Protein AF-A0A7X7FMY3-F1 (afdb_monomer_lite)

pLDDT: mean 81.5, std 19.25, range [35.78, 96.44]

Secondary structure (DSSP, 8-state):
------------------HHHHHHHHHHHHHHHHHHHHHHHHHHTT---EEEEE--SGGGEEEETTTTEEEE-S-EEEEE-

Radius of gyration: 22.7 Å; chains: 1; bounding box: 58×63×40 Å

Foldseek 3Di:
DDDDDPPPDPPCPCPPDDPVRVVVVVVVVVVVVVLVVQCVVCVVVVHFRKDWAFDPDPVQWDQDPVVRDIDGHDDTDIDTD

Structure (mmCIF, N/CA/C/O backbone):
data_AF-A0A7X7FMY3-F1
#
_entry.id   AF-A0A7X7FMY3-F1
#
loop_
_atom_site.group_PDB
_atom_site.id
_atom_site.type_symbol
_atom_site.label_atom_id
_atom_site.label_alt_id
_atom_site.label_comp_id
_atom_site.label_asym_id
_atom_site.label_entity_id
_atom_site.label_seq_id
_atom_site.pdbx_PDB_ins_code
_atom_site.Cartn_x
_atom_site.Cartn_y
_atom_site.Cartn_z
_atom_site.occupancy
_atom_site.B_iso_or_equiv
_atom_site.auth_seq_id
_atom_site.auth_comp_id
_atom_site.auth_asym_id
_atom_site.auth_atom_id
_atom_site.pdbx_PDB_model_num
ATOM 1 N N . MET A 1 1 ? -43.120 -44.576 -11.028 1.00 41.25 1 MET A N 1
ATOM 2 C CA . MET A 1 1 ? -41.845 -44.361 -10.306 1.00 41.25 1 MET A CA 1
ATOM 3 C C . MET A 1 1 ? -40.824 -43.801 -11.293 1.00 41.25 1 MET A C 1
ATOM 5 O O . MET A 1 1 ? -40.244 -44.567 -12.045 1.00 41.25 1 MET A O 1
ATOM 9 N N . ALA A 1 2 ? -40.654 -42.480 -11.364 1.00 43.41 2 ALA A N 1
ATOM 10 C CA . ALA A 1 2 ? -39.659 -41.836 -12.226 1.00 43.41 2 ALA A CA 1
ATOM 11 C C . ALA A 1 2 ? -38.884 -40.813 -11.387 1.00 43.41 2 ALA A C 1
ATOM 13 O O . ALA A 1 2 ? -39.403 -39.751 -11.055 1.00 43.41 2 ALA A O 1
ATOM 14 N N . LYS A 1 3 ? -37.656 -41.156 -10.985 1.00 48.53 3 LYS A N 1
ATOM 15 C CA . LYS A 1 3 ? -36.769 -40.269 -10.226 1.00 48.53 3 LYS A CA 1
ATOM 16 C C . LYS A 1 3 ? -35.853 -39.542 -11.212 1.00 48.53 3 LYS A C 1
ATOM 18 O O . LYS A 1 3 ? -34.787 -40.046 -11.546 1.00 48.53 3 LYS A O 1
ATOM 23 N N . LYS A 1 4 ? -36.254 -38.356 -11.678 1.00 41.34 4 LYS A N 1
ATOM 24 C CA . LYS A 1 4 ? -35.341 -37.412 -12.343 1.00 41.34 4 LYS A CA 1
ATOM 25 C C . LYS A 1 4 ? -34.881 -36.393 -11.305 1.00 41.34 4 LYS A C 1
ATOM 27 O O . LYS A 1 4 ? -35.552 -35.399 -11.059 1.00 41.34 4 LYS A O 1
ATOM 32 N N . ALA A 1 5 ? -33.750 -36.674 -10.662 1.00 46.94 5 ALA A N 1
ATOM 33 C CA . ALA A 1 5 ? -33.058 -35.694 -9.837 1.00 46.94 5 ALA A CA 1
ATOM 34 C C . ALA A 1 5 ? -32.442 -34.637 -10.766 1.00 46.94 5 ALA A C 1
ATOM 36 O O . ALA A 1 5 ? -31.427 -34.878 -11.419 1.00 46.94 5 ALA A O 1
ATOM 37 N N . GLY A 1 6 ? -33.101 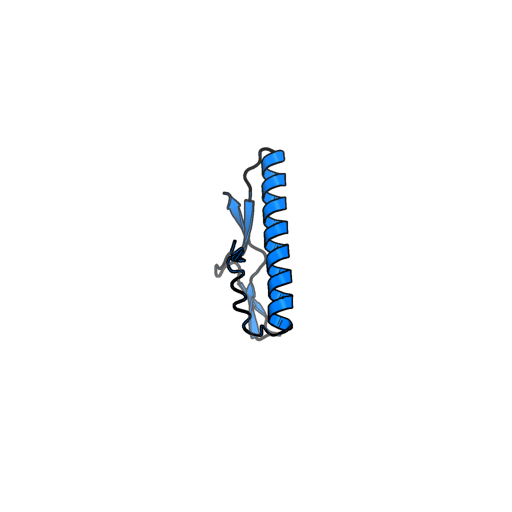-33.484 -10.875 1.00 39.72 6 GLY A N 1
ATOM 38 C CA . GLY A 1 6 ? -32.545 -32.304 -11.523 1.00 39.72 6 GLY A CA 1
ATOM 39 C C . GLY A 1 6 ? -31.393 -31.764 -10.684 1.00 39.72 6 GLY A C 1
ATOM 40 O O . GLY A 1 6 ? -31.615 -31.148 -9.647 1.00 39.72 6 GLY A O 1
ATOM 41 N N . LYS A 1 7 ? -30.158 -32.006 -11.126 1.00 43.06 7 LYS A N 1
ATOM 42 C CA . LYS A 1 7 ? -28.972 -31.306 -10.630 1.00 43.06 7 LYS A CA 1
ATOM 43 C C . LYS A 1 7 ? -29.045 -29.878 -11.174 1.00 43.06 7 LYS A C 1
ATOM 45 O O . LYS A 1 7 ? -28.757 -29.644 -12.346 1.00 43.06 7 LYS A O 1
ATOM 50 N N . SER A 1 8 ? -29.527 -28.948 -10.358 1.00 37.16 8 SER A N 1
ATOM 51 C CA . SER A 1 8 ? -29.649 -27.537 -10.715 1.00 37.16 8 SER A CA 1
ATOM 52 C C . SER A 1 8 ? -28.262 -26.898 -10.819 1.00 37.16 8 SER A C 1
ATOM 54 O O . SER A 1 8 ? -27.663 -26.525 -9.816 1.00 37.16 8 SER A O 1
ATOM 56 N N . GLY A 1 9 ? -27.765 -26.847 -12.056 1.00 36.12 9 GLY A N 1
ATOM 57 C CA . GLY A 1 9 ? -27.084 -25.700 -12.658 1.00 36.12 9 GLY A CA 1
ATOM 58 C C . GLY A 1 9 ? -25.936 -25.062 -11.887 1.00 36.12 9 GLY A C 1
ATOM 59 O O . GLY A 1 9 ? -26.076 -23.934 -11.431 1.00 36.12 9 GLY A O 1
ATOM 60 N N . ASP A 1 10 ? -24.772 -25.713 -11.869 1.00 35.78 10 ASP A N 1
ATOM 61 C CA . ASP A 1 10 ? -23.521 -24.953 -11.862 1.0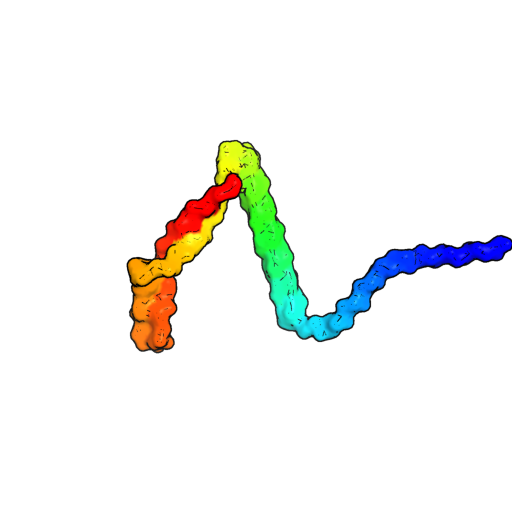0 35.78 10 ASP A CA 1
ATOM 62 C C . ASP A 1 10 ? -23.294 -24.470 -13.298 1.00 35.78 10 ASP A C 1
ATOM 64 O O . ASP A 1 10 ? -22.922 -25.243 -14.187 1.00 35.78 10 ASP A O 1
ATOM 68 N N . SER A 1 11 ? -23.647 -23.214 -13.570 1.00 36.75 11 SER A N 1
ATOM 69 C CA . SER A 1 11 ? -23.382 -22.573 -14.852 1.00 36.75 11 SER A CA 1
ATOM 70 C C . SER A 1 11 ? -21.881 -22.327 -14.970 1.00 36.75 11 SER A C 1
ATOM 72 O O . SER A 1 11 ? -21.392 -21.216 -14.762 1.00 36.75 11 SER A O 1
ATOM 74 N N . ALA A 1 12 ? -21.145 -23.377 -15.324 1.00 43.72 12 ALA A N 1
ATOM 75 C CA . ALA A 1 12 ? -19.761 -23.301 -15.747 1.00 43.72 12 ALA A CA 1
ATOM 76 C C . ALA A 1 12 ? -19.695 -22.600 -17.114 1.00 43.72 12 ALA A C 1
ATOM 78 O O . ALA A 1 12 ? -19.476 -23.215 -18.157 1.00 43.72 12 ALA A O 1
ATOM 79 N N . GLY A 1 13 ? -19.872 -21.277 -17.105 1.00 42.81 13 GLY A N 1
ATOM 80 C CA . GLY A 1 13 ? -19.485 -20.373 -18.184 1.00 42.81 13 GLY A CA 1
ATOM 81 C C . GLY A 1 13 ? -17.961 -20.287 -18.260 1.00 42.81 13 GLY A C 1
ATOM 82 O O . GLY A 1 13 ? -17.367 -19.236 -18.037 1.00 42.81 13 GLY A O 1
ATOM 83 N N . GLY A 1 14 ? -17.314 -21.425 -18.505 1.00 45.59 14 GLY A N 1
ATOM 84 C CA . GLY A 1 14 ? -15.869 -21.578 -18.568 1.00 45.59 14 GLY A CA 1
ATOM 85 C C . GLY A 1 14 ? -15.320 -21.081 -19.896 1.00 45.59 14 GLY A C 1
ATOM 86 O O . GLY A 1 14 ? -14.807 -21.867 -20.691 1.00 45.59 14 GLY A O 1
ATOM 87 N N . GLY A 1 15 ? -15.393 -19.770 -20.137 1.00 60.72 15 GLY A N 1
ATOM 88 C CA . GLY A 1 15 ? -14.503 -19.142 -21.108 1.00 60.72 15 GLY A CA 1
ATOM 89 C C . GLY A 1 15 ? -13.070 -19.504 -20.722 1.00 60.72 15 GLY A C 1
ATOM 90 O O . GLY A 1 15 ? -12.698 -19.378 -19.554 1.00 60.72 15 GLY A O 1
ATOM 91 N N . ARG A 1 16 ? -12.278 -20.032 -21.663 1.00 63.81 16 ARG A N 1
ATOM 92 C CA . ARG A 1 16 ? -10.891 -20.452 -21.413 1.00 63.81 16 ARG A CA 1
ATOM 93 C C . ARG A 1 16 ? -10.056 -19.228 -21.028 1.00 63.81 16 ARG A C 1
ATOM 95 O O . ARG A 1 16 ? -9.431 -18.597 -21.871 1.00 63.81 16 ARG A O 1
ATOM 102 N N . THR A 1 17 ? -10.072 -18.866 -19.750 1.00 67.38 17 THR A N 1
ATOM 103 C CA . THR A 1 17 ? -9.229 -17.806 -19.211 1.00 67.38 17 THR A CA 1
ATOM 104 C C . THR A 1 17 ? -7.784 -18.264 -19.301 1.00 67.38 17 THR A C 1
ATOM 106 O O . THR A 1 17 ? -7.455 -19.401 -18.946 1.00 67.38 17 THR A O 1
ATOM 109 N N . SER A 1 18 ? -6.923 -17.392 -19.821 1.00 83.75 18 SER A N 1
ATOM 110 C CA . SER A 1 18 ? -5.495 -17.675 -19.926 1.00 83.75 18 SER A CA 1
ATOM 111 C C . SER A 1 18 ? -4.911 -17.998 -18.547 1.00 83.75 18 SER A C 1
ATOM 113 O O . SER A 1 18 ? -5.412 -17.539 -17.515 1.00 83.75 18 SER A O 1
ATOM 115 N N . ALA A 1 19 ? -3.824 -18.772 -18.504 1.00 85.25 19 ALA A N 1
ATOM 116 C CA . ALA A 1 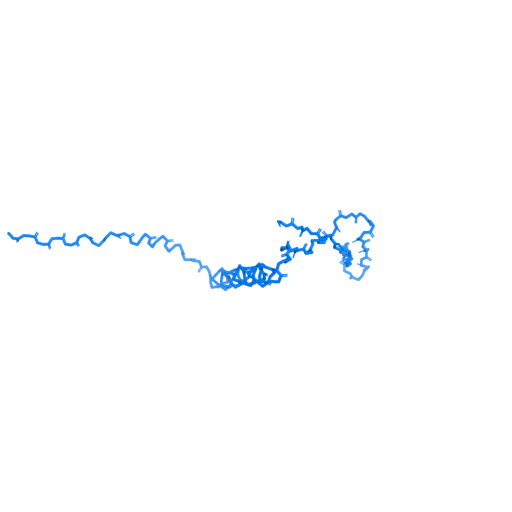19 ? -3.133 -19.076 -17.248 1.00 85.25 19 ALA A CA 1
ATOM 117 C C . ALA A 1 19 ? -2.759 -17.794 -16.472 1.00 85.25 19 ALA A C 1
ATOM 119 O O . ALA A 1 19 ? -2.906 -17.741 -15.251 1.00 85.25 19 ALA A O 1
ATOM 120 N N . ALA A 1 20 ? -2.390 -16.726 -17.192 1.00 87.88 20 ALA A N 1
ATOM 121 C CA . ALA A 1 20 ? -2.129 -15.403 -16.628 1.00 87.88 20 ALA A CA 1
ATOM 122 C C . ALA A 1 20 ? -3.369 -14.777 -15.962 1.00 87.88 20 ALA A C 1
ATOM 124 O O . ALA A 1 20 ? -3.270 -14.227 -14.865 1.00 87.88 20 ALA A O 1
ATOM 125 N N . ALA A 1 21 ? -4.551 -14.896 -16.576 1.00 88.12 21 ALA A N 1
ATOM 126 C CA . ALA A 1 21 ? -5.795 -14.402 -15.988 1.00 88.12 21 ALA A CA 1
ATOM 127 C C . ALA A 1 21 ? -6.156 -15.156 -14.697 1.00 88.12 21 ALA A C 1
ATOM 129 O O . ALA A 1 21 ? -6.572 -14.533 -13.722 1.00 88.12 21 ALA A O 1
ATOM 130 N N . ARG A 1 22 ? -5.926 -16.476 -14.647 1.00 91.69 22 ARG A N 1
ATOM 131 C CA . ARG A 1 22 ? -6.143 -17.289 -13.435 1.00 91.69 22 ARG A CA 1
ATOM 132 C C . ARG A 1 22 ? -5.176 -16.919 -12.312 1.00 91.69 22 ARG A C 1
ATOM 134 O O . ARG A 1 22 ? -5.597 -16.775 -11.167 1.00 91.69 22 ARG A O 1
ATOM 141 N N . ALA A 1 23 ? -3.900 -16.709 -12.639 1.00 91.81 23 ALA A N 1
ATOM 142 C CA . ALA A 1 23 ? -2.903 -16.246 -11.677 1.00 91.81 23 ALA A CA 1
ATOM 143 C C . ALA A 1 23 ? -3.273 -14.867 -11.104 1.00 91.81 23 ALA A C 1
ATOM 145 O O . ALA A 1 23 ? -3.236 -14.673 -9.888 1.00 91.81 23 ALA A O 1
ATOM 146 N N . LYS A 1 24 ? -3.713 -13.936 -11.962 1.00 93.44 24 LYS A N 1
ATOM 147 C CA . LYS A 1 24 ? -4.195 -12.616 -11.539 1.00 93.44 24 LYS A CA 1
ATOM 148 C C . LYS A 1 24 ? -5.438 -12.719 -10.658 1.00 93.44 24 LYS A C 1
ATOM 150 O O . LYS A 1 24 ? -5.483 -12.066 -9.625 1.00 93.44 24 LYS A O 1
ATOM 155 N N . ALA A 1 25 ? -6.409 -13.559 -11.015 1.00 92.75 25 ALA A N 1
ATOM 156 C CA . ALA A 1 25 ? -7.611 -13.773 -10.208 1.00 92.75 25 ALA A CA 1
ATOM 157 C C . ALA A 1 25 ? -7.271 -14.292 -8.802 1.00 92.75 25 ALA A C 1
ATOM 159 O O . ALA A 1 25 ? -7.770 -13.750 -7.820 1.00 92.75 25 ALA A O 1
ATOM 160 N N . LYS A 1 26 ? -6.348 -15.257 -8.696 1.00 94.69 26 LYS A N 1
ATOM 161 C CA . LYS A 1 26 ? -5.844 -15.760 -7.408 1.00 94.69 26 LYS A CA 1
ATOM 162 C C . LYS A 1 26 ? -5.119 -14.683 -6.596 1.00 94.69 26 LYS A C 1
ATOM 164 O O . LYS A 1 26 ? -5.202 -14.662 -5.375 1.00 94.69 26 LYS A O 1
ATOM 169 N N . GLN A 1 27 ? -4.382 -13.789 -7.252 1.00 95.81 27 GLN A N 1
ATOM 170 C CA . GLN A 1 27 ? -3.754 -12.662 -6.561 1.00 95.81 27 GLN A CA 1
ATOM 171 C C . GLN A 1 27 ? -4.802 -11.655 -6.072 1.00 95.81 27 GLN A C 1
ATOM 173 O O . GLN A 1 27 ? -4.678 -11.127 -4.972 1.00 95.81 27 GLN A O 1
ATOM 178 N N . THR A 1 28 ? -5.828 -11.385 -6.879 1.00 95.12 28 THR A N 1
ATOM 179 C CA . THR A 1 28 ? -6.924 -10.490 -6.504 1.00 95.12 28 THR A CA 1
ATOM 180 C C . THR A 1 28 ? -7.722 -11.049 -5.331 1.00 95.12 28 THR A C 1
ATOM 182 O O . THR A 1 28 ? -8.006 -10.289 -4.414 1.00 95.12 28 THR A O 1
ATOM 185 N N . SER A 1 29 ? -8.036 -12.351 -5.311 1.00 95.75 29 SER A N 1
ATOM 186 C CA . SER A 1 29 ? -8.767 -12.960 -4.190 1.00 95.75 29 SER A CA 1
ATOM 187 C C . SER A 1 29 ? -8.001 -12.812 -2.877 1.00 95.75 29 SER A C 1
ATOM 189 O O . SER A 1 29 ? -8.568 -12.339 -1.901 1.00 95.75 29 SER A O 1
ATOM 191 N N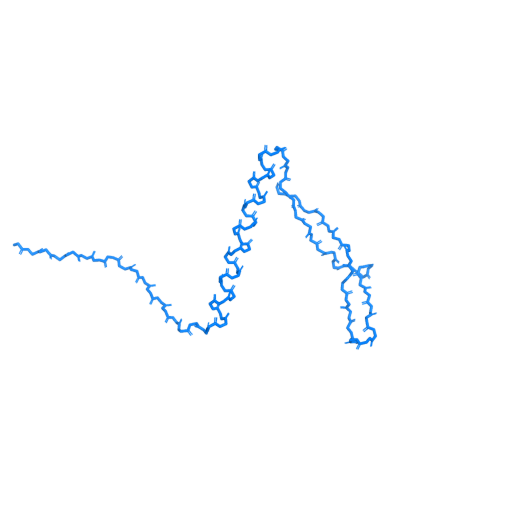 . ARG A 1 30 ? -6.687 -13.072 -2.893 1.00 96.44 30 ARG A N 1
ATOM 192 C CA . ARG A 1 30 ? -5.811 -12.861 -1.729 1.00 96.44 30 ARG A CA 1
ATOM 193 C C . ARG A 1 30 ? -5.842 -11.421 -1.226 1.00 96.44 30 ARG A C 1
ATOM 195 O O . ARG A 1 30 ? -6.038 -11.193 -0.048 1.00 96.44 30 ARG A O 1
ATOM 202 N N . LYS A 1 31 ? -5.748 -10.434 -2.124 1.00 95.25 31 LYS A N 1
ATOM 203 C CA . LYS A 1 31 ? -5.823 -9.013 -1.735 1.00 95.25 31 LYS A CA 1
ATOM 204 C C . LYS A 1 31 ? -7.150 -8.644 -1.065 1.00 95.25 31 LYS A C 1
ATOM 206 O O . LYS A 1 31 ? -7.175 -7.743 -0.234 1.00 95.25 31 LYS A O 1
ATOM 211 N N . ILE A 1 32 ? -8.250 -9.284 -1.466 1.00 95.25 32 ILE A N 1
ATOM 212 C CA . ILE A 1 32 ? -9.567 -9.072 -0.852 1.00 95.25 32 ILE A CA 1
ATOM 213 C C . ILE A 1 32 ? -9.610 -9.713 0.540 1.00 95.25 32 ILE A C 1
ATOM 215 O O . ILE A 1 32 ? -10.114 -9.091 1.470 1.00 95.25 32 ILE A O 1
ATOM 219 N N . GLU A 1 33 ? -9.056 -10.917 0.690 1.00 96.44 33 GLU A N 1
ATOM 220 C CA . GLU A 1 33 ? -8.918 -11.598 1.984 1.00 96.44 33 GLU A CA 1
ATOM 221 C C . GLU A 1 33 ? -8.065 -10.767 2.958 1.00 96.44 33 GLU A C 1
ATOM 223 O O . GLU A 1 33 ? -8.525 -10.467 4.059 1.00 96.44 33 GLU A O 1
ATOM 228 N N . ASP A 1 34 ? -6.899 -10.284 2.517 1.00 94.19 34 ASP A N 1
ATOM 229 C CA . ASP A 1 34 ? -6.004 -9.428 3.310 1.00 94.19 34 ASP A CA 1
ATOM 230 C C . ASP A 1 34 ? -6.707 -8.131 3.760 1.00 94.19 34 ASP A C 1
ATOM 232 O O . ASP A 1 34 ? -6.546 -7.658 4.889 1.00 94.19 34 ASP A O 1
ATOM 236 N N . LEU A 1 35 ? -7.520 -7.539 2.875 1.00 92.25 35 LEU A N 1
ATOM 237 C CA . LEU A 1 35 ? -8.315 -6.356 3.198 1.00 92.25 35 LEU A CA 1
ATOM 238 C C . LEU A 1 35 ? -9.368 -6.662 4.270 1.00 92.25 35 LEU A C 1
ATOM 240 O O . LEU A 1 35 ? -9.561 -5.861 5.184 1.00 92.25 35 LEU A O 1
ATOM 244 N N . ALA A 1 36 ? -10.048 -7.804 4.169 1.00 93.88 36 ALA A N 1
ATOM 245 C CA . ALA A 1 36 ? -11.044 -8.215 5.151 1.00 93.88 36 ALA A CA 1
ATOM 246 C C . ALA A 1 36 ? -10.408 -8.476 6.526 1.00 93.88 36 ALA A C 1
ATOM 248 O O . ALA A 1 36 ? -10.947 -8.033 7.542 1.00 93.88 36 ALA A O 1
ATOM 249 N N . GLU A 1 37 ? -9.241 -9.122 6.566 1.00 94.12 37 GLU A N 1
ATOM 250 C CA . GLU A 1 37 ? -8.493 -9.357 7.804 1.00 94.12 37 GLU A CA 1
ATOM 251 C C . GLU A 1 37 ? -8.085 -8.037 8.477 1.00 94.12 37 GLU A C 1
ATOM 253 O O . GLU A 1 37 ? -8.331 -7.848 9.671 1.00 94.12 37 GLU A O 1
ATOM 258 N N . MET A 1 38 ? -7.586 -7.068 7.700 1.00 92.56 38 MET A N 1
ATOM 259 C CA . MET A 1 38 ? -7.284 -5.719 8.192 1.00 92.56 38 MET A CA 1
ATOM 260 C C . MET A 1 38 ? -8.509 -5.062 8.848 1.00 92.56 38 MET A C 1
ATOM 262 O O . MET A 1 38 ? -8.405 -4.501 9.940 1.00 92.56 38 MET A O 1
ATOM 266 N N . VAL A 1 39 ? -9.684 -5.135 8.217 1.00 91.44 39 VAL A N 1
ATOM 267 C CA . VAL A 1 39 ? -10.920 -4.554 8.769 1.00 91.44 39 VAL A CA 1
ATOM 268 C C . VAL A 1 39 ? -11.287 -5.208 10.103 1.00 91.44 39 VAL A C 1
ATOM 270 O O . VAL A 1 39 ? -11.583 -4.499 11.069 1.00 91.44 39 VAL A O 1
ATOM 273 N N . VAL A 1 40 ? -11.218 -6.540 10.188 1.00 93.19 40 VAL A N 1
ATOM 274 C CA . VAL A 1 40 ? -11.499 -7.292 11.421 1.00 93.19 40 VAL A CA 1
ATOM 275 C C . VAL A 1 40 ? -10.539 -6.893 12.543 1.00 93.19 40 VAL A C 1
ATOM 277 O O . VAL A 1 40 ? -10.968 -6.663 13.676 1.00 93.19 40 VAL A O 1
ATOM 280 N N . ASP A 1 41 ? -9.251 -6.756 12.246 1.00 92.50 41 ASP A N 1
ATOM 281 C CA . ASP A 1 41 ? -8.239 -6.370 13.228 1.00 92.50 41 ASP A CA 1
ATOM 282 C C . ASP A 1 41 ? -8.421 -4.945 13.753 1.00 92.50 41 ASP A C 1
ATOM 284 O O . ASP A 1 41 ? -8.240 -4.686 14.948 1.00 92.50 41 ASP A O 1
ATOM 288 N N . HIS A 1 42 ? -8.803 -4.014 12.880 1.00 91.38 42 HIS A N 1
ATOM 289 C CA . HIS A 1 42 ? -9.153 -2.653 13.277 1.00 91.38 42 HIS A CA 1
ATOM 290 C C . HIS A 1 42 ? -10.406 -2.633 14.167 1.00 91.38 42 HIS A C 1
ATOM 292 O O . HIS A 1 42 ? -10.388 -2.001 15.231 1.00 91.38 42 HIS A O 1
ATOM 298 N N . ALA A 1 43 ? -11.439 -3.399 13.803 1.00 91.06 43 ALA A N 1
ATOM 299 C CA . ALA A 1 43 ? -12.674 -3.520 14.574 1.00 91.06 43 ALA A CA 1
ATOM 300 C C . ALA A 1 43 ? -12.435 -4.113 15.975 1.00 91.06 43 ALA A C 1
ATOM 302 O O . ALA A 1 43 ? -12.904 -3.551 16.966 1.00 91.06 43 ALA A O 1
ATOM 303 N N . LYS A 1 44 ? -11.626 -5.180 16.091 1.00 93.44 44 LYS A N 1
ATOM 304 C CA . LYS A 1 44 ? -11.210 -5.757 17.389 1.00 93.44 44 LYS A CA 1
ATOM 305 C C . LYS A 1 44 ? -10.539 -4.722 18.291 1.00 93.44 44 LYS A C 1
ATOM 307 O O . LYS A 1 44 ? -10.758 -4.708 19.499 1.00 93.44 44 LYS A O 1
ATOM 312 N N . LYS A 1 45 ? -9.741 -3.828 17.701 1.00 93.69 45 LYS A N 1
ATOM 313 C CA . LYS A 1 45 ? -9.039 -2.742 18.401 1.00 93.69 45 LYS A CA 1
ATOM 314 C C . LYS A 1 45 ? -9.929 -1.524 18.675 1.00 93.69 45 LYS A C 1
ATOM 316 O O . LYS A 1 45 ? -9.417 -0.531 19.187 1.00 93.69 45 LYS A O 1
ATOM 321 N N . ARG A 1 46 ? -11.227 -1.578 18.336 1.00 90.75 46 ARG A N 1
ATOM 322 C CA . ARG A 1 46 ? -12.185 -0.459 18.417 1.00 90.75 46 ARG A CA 1
ATOM 323 C C . ARG A 1 46 ? -11.686 0.801 17.697 1.00 90.75 46 ARG A C 1
ATOM 325 O O . ARG A 1 46 ? -11.950 1.918 18.132 1.00 90.75 46 ARG A O 1
ATOM 332 N N . LYS A 1 47 ? -10.926 0.623 16.614 1.00 88.62 47 LYS A N 1
ATOM 333 C CA . LYS A 1 47 ? -10.436 1.710 15.761 1.00 88.62 47 LYS A CA 1
ATOM 334 C C . LYS A 1 47 ? -11.176 1.660 14.435 1.00 88.62 47 LYS A C 1
ATOM 336 O O . LYS A 1 47 ? -11.365 0.577 13.888 1.00 88.62 47 LYS A O 1
ATOM 341 N N . SER A 1 48 ? -11.521 2.821 13.888 1.00 88.38 48 SER A N 1
ATOM 342 C CA . SER A 1 48 ? -12.070 2.891 12.535 1.00 88.38 48 SER A CA 1
ATOM 343 C C . SER A 1 48 ? -11.072 2.285 11.534 1.00 88.38 48 SER A C 1
ATOM 345 O O . SER A 1 48 ? -9.868 2.594 11.606 1.00 88.38 48 SER A O 1
ATOM 347 N N . PRO A 1 49 ? -11.518 1.396 10.630 1.00 90.50 49 PRO A N 1
ATOM 348 C CA . PRO A 1 49 ? -10.696 0.913 9.531 1.00 90.50 49 PRO A CA 1
ATOM 349 C C . PRO A 1 49 ? -10.195 2.089 8.694 1.00 90.50 49 PRO A C 1
ATOM 351 O O . PRO A 1 49 ? -10.941 3.029 8.414 1.00 90.50 49 PRO A O 1
ATOM 354 N N . LYS A 1 50 ? -8.918 2.053 8.309 1.00 90.62 50 LYS A N 1
ATOM 355 C CA . LYS A 1 50 ? -8.298 3.126 7.530 1.00 90.62 50 LYS A CA 1
ATOM 356 C C . LYS A 1 50 ? -7.382 2.586 6.442 1.00 90.62 50 LYS A C 1
ATOM 358 O O . LYS A 1 50 ? -6.703 1.587 6.655 1.00 90.62 50 LYS A O 1
ATOM 363 N N . MET A 1 51 ? -7.332 3.275 5.308 1.00 88.50 51 MET A N 1
ATOM 364 C CA . MET A 1 51 ? -6.477 2.944 4.169 1.00 88.50 51 MET A CA 1
ATOM 365 C C . MET A 1 51 ? -5.692 4.174 3.712 1.00 88.50 51 MET A C 1
ATOM 367 O O . MET A 1 51 ? -6.232 5.277 3.660 1.00 88.50 51 MET A O 1
ATOM 371 N N . GLU A 1 52 ? -4.426 3.975 3.358 1.00 89.81 52 GLU A N 1
ATOM 372 C CA . GLU A 1 52 ? -3.567 5.015 2.794 1.00 89.81 52 GLU A CA 1
ATOM 373 C C . GLU A 1 52 ? -3.715 5.042 1.268 1.00 89.81 52 GLU A C 1
ATOM 375 O O . GLU A 1 52 ? -3.429 4.053 0.591 1.00 89.81 52 GLU A O 1
ATOM 380 N N . ILE A 1 53 ? -4.170 6.168 0.716 1.00 88.38 53 ILE A N 1
ATOM 381 C CA . ILE A 1 53 ? -4.351 6.353 -0.729 1.00 88.38 53 ILE A CA 1
ATOM 382 C C . ILE A 1 53 ? -3.353 7.401 -1.231 1.00 88.38 53 ILE A C 1
ATOM 384 O O . ILE A 1 53 ? -3.393 8.532 -0.750 1.00 88.38 53 ILE A O 1
ATOM 388 N N . PRO A 1 54 ? -2.481 7.093 -2.208 1.00 87.81 54 PRO A N 1
ATOM 389 C CA . PRO A 1 54 ? -1.496 8.049 -2.705 1.00 87.81 54 PRO A CA 1
ATOM 390 C C . PRO A 1 54 ? -2.166 9.300 -3.286 1.00 87.81 54 PRO A C 1
ATOM 392 O O . PRO A 1 54 ? -3.118 9.220 -4.069 1.00 87.81 54 PRO A O 1
ATOM 395 N N . ILE A 1 55 ? -1.646 10.469 -2.913 1.00 90.31 55 ILE A N 1
ATOM 396 C CA . ILE A 1 55 ? -2.184 11.757 -3.349 1.00 90.31 55 ILE A CA 1
ATOM 397 C C . ILE A 1 55 ? -1.708 12.036 -4.777 1.00 90.31 55 ILE A C 1
ATOM 399 O O . ILE A 1 55 ? -0.507 12.062 -5.046 1.00 90.31 55 ILE A O 1
ATOM 403 N N . ARG A 1 56 ? -2.654 12.294 -5.690 1.00 87.50 56 ARG A N 1
ATOM 404 C CA . ARG A 1 56 ? -2.391 12.651 -7.097 1.00 87.50 56 ARG A CA 1
ATOM 405 C C . ARG A 1 56 ? -2.431 14.167 -7.315 1.00 87.50 56 ARG A C 1
ATOM 407 O O . ARG A 1 56 ? -3.225 14.663 -8.107 1.00 87.50 56 ARG A O 1
ATOM 414 N N . ALA A 1 57 ? -1.600 14.895 -6.575 1.00 88.19 57 ALA A N 1
ATOM 415 C CA . ALA A 1 57 ? -1.420 16.342 -6.710 1.00 88.19 57 ALA A CA 1
ATOM 416 C C . ALA A 1 57 ? -0.014 16.653 -7.236 1.00 88.19 57 ALA A C 1
ATOM 418 O O . ALA A 1 57 ? 0.907 15.890 -6.956 1.00 88.19 57 ALA A O 1
ATOM 419 N N . LEU A 1 58 ? 0.167 17.783 -7.938 1.00 88.12 58 LEU A N 1
ATOM 420 C CA . LEU A 1 58 ? 1.466 18.200 -8.501 1.00 88.12 58 LEU A CA 1
ATOM 421 C C . LEU A 1 58 ? 2.587 18.272 -7.451 1.00 88.12 58 LEU A C 1
ATOM 423 O O . LEU A 1 58 ? 3.743 18.017 -7.770 1.00 88.12 58 LEU A O 1
ATOM 427 N N . SER A 1 59 ? 2.244 18.552 -6.191 1.00 88.25 59 SER A N 1
ATOM 428 C CA . SER A 1 59 ? 3.179 18.557 -5.061 1.00 88.25 59 SER A CA 1
ATOM 429 C C . SER A 1 59 ? 3.758 17.179 -4.711 1.00 88.25 59 SER A C 1
ATOM 431 O O . SER A 1 59 ? 4.785 17.109 -4.045 1.00 88.25 59 SER A O 1
ATOM 433 N N . ASN A 1 60 ? 3.130 16.086 -5.157 1.00 91.12 60 ASN A N 1
ATOM 434 C CA . ASN A 1 60 ? 3.562 14.705 -4.923 1.00 91.12 60 ASN A CA 1
ATOM 435 C C . ASN A 1 60 ? 4.017 14.014 -6.221 1.00 91.12 60 ASN A C 1
ATOM 437 O O . ASN A 1 60 ? 3.905 12.797 -6.360 1.00 91.12 60 ASN A O 1
ATOM 441 N N . VAL A 1 61 ? 4.504 14.779 -7.199 1.00 91.94 61 VAL A N 1
ATOM 442 C CA . VAL A 1 61 ? 5.012 14.249 -8.468 1.00 91.94 61 VAL A CA 1
ATOM 443 C C . VAL A 1 61 ? 6.445 14.714 -8.678 1.00 91.94 61 VAL A C 1
ATOM 445 O O . VAL A 1 61 ? 6.747 15.896 -8.534 1.00 91.94 61 VAL A O 1
ATOM 448 N N . LYS A 1 62 ? 7.335 13.794 -9.058 1.00 90.56 62 LYS A N 1
ATOM 449 C CA . LYS A 1 62 ? 8.718 14.110 -9.428 1.00 90.56 62 LYS A CA 1
ATOM 450 C C . LYS A 1 62 ? 9.045 13.521 -10.792 1.00 90.56 62 LYS A C 1
ATOM 452 O O . LYS A 1 62 ? 8.751 12.361 -11.067 1.00 90.56 62 LYS A O 1
ATOM 457 N N . PHE A 1 63 ? 9.687 14.312 -11.647 1.00 91.31 63 PHE A N 1
ATOM 458 C CA . PHE A 1 63 ? 10.200 13.807 -12.915 1.00 91.31 63 PHE A CA 1
ATOM 459 C C . PHE A 1 63 ? 11.431 12.927 -12.686 1.00 91.31 63 PHE A C 1
ATOM 461 O O . PHE A 1 63 ? 12.394 13.345 -12.038 1.00 91.31 63 PHE A O 1
ATOM 468 N N . ASN A 1 64 ? 11.400 11.708 -13.226 1.00 93.38 64 ASN A N 1
ATOM 469 C CA . ASN A 1 64 ? 12.540 10.806 -13.248 1.00 93.38 64 ASN A CA 1
ATOM 470 C C . ASN A 1 64 ? 13.232 10.894 -14.622 1.00 93.38 64 ASN A C 1
ATOM 472 O O . ASN A 1 64 ? 12.744 10.290 -15.581 1.00 93.38 64 ASN A O 1
ATOM 476 N N . PRO A 1 65 ? 14.383 11.586 -14.739 1.00 92.75 65 PRO A N 1
ATOM 477 C CA . PRO A 1 65 ? 15.049 11.799 -16.025 1.00 92.75 65 PRO A CA 1
ATOM 478 C C . PRO A 1 65 ? 15.570 10.505 -16.655 1.00 92.75 65 PRO A C 1
ATOM 480 O O . PRO A 1 65 ? 15.664 10.421 -17.873 1.00 92.75 65 PRO A O 1
ATOM 483 N N . LYS A 1 66 ? 15.862 9.469 -15.854 1.00 94.94 66 LYS A N 1
ATOM 484 C CA . LYS A 1 66 ? 16.349 8.180 -16.372 1.00 94.94 66 LYS A CA 1
ATOM 485 C C . LYS A 1 66 ? 15.260 7.397 -17.100 1.00 94.94 66 LYS A C 1
ATOM 487 O O . LYS A 1 66 ? 15.558 6.661 -18.030 1.00 94.94 66 LYS A O 1
ATOM 492 N N . LYS A 1 67 ? 14.012 7.526 -16.645 1.00 93.38 67 LYS A N 1
ATOM 493 C CA . LYS A 1 67 ? 12.853 6.831 -17.222 1.00 93.38 67 LYS A CA 1
ATOM 494 C C . LYS A 1 67 ? 11.997 7.733 -18.113 1.00 93.38 67 LYS A C 1
ATOM 496 O O . LYS A 1 67 ? 11.068 7.235 -18.731 1.00 93.38 67 LYS A O 1
ATOM 501 N N .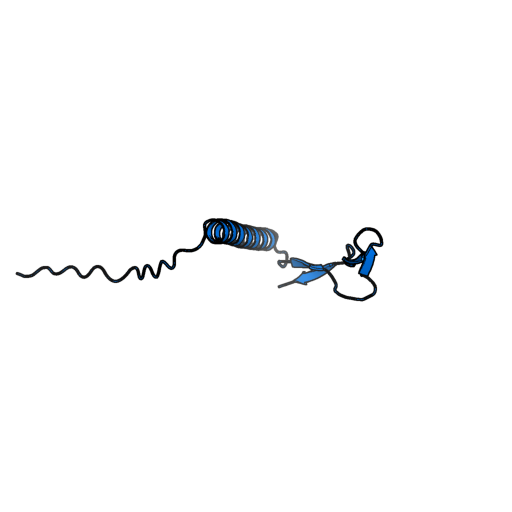 ALA A 1 68 ? 12.286 9.037 -18.143 1.00 94.38 68 ALA A N 1
ATOM 502 C CA . ALA A 1 68 ? 11.500 10.067 -18.820 1.00 94.38 68 ALA A CA 1
ATOM 503 C C . ALA A 1 68 ? 10.002 10.064 -18.439 1.00 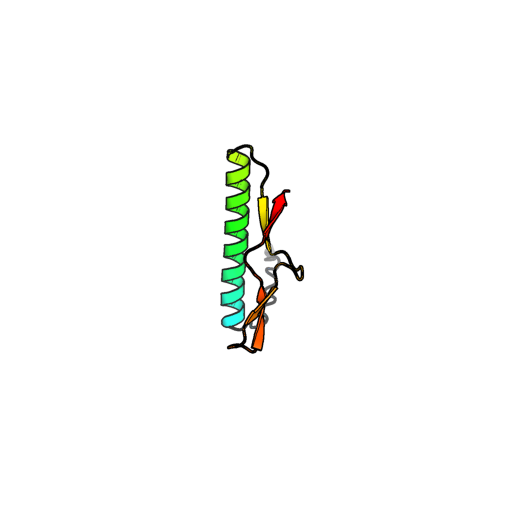94.38 68 ALA A C 1
ATOM 505 O O . ALA A 1 68 ? 9.146 10.398 -19.254 1.00 94.38 68 ALA A O 1
ATOM 506 N N . ILE A 1 69 ? 9.679 9.701 -17.191 1.00 93.31 69 ILE A N 1
ATOM 507 C CA . ILE A 1 69 ? 8.302 9.667 -16.675 1.00 93.31 69 ILE A CA 1
ATOM 508 C C . ILE A 1 69 ? 8.171 10.435 -15.363 1.00 93.31 69 ILE A C 1
ATOM 510 O O . ILE A 1 69 ? 9.133 10.613 -14.613 1.00 93.31 69 ILE A O 1
ATOM 514 N N . LEU A 1 70 ? 6.944 10.864 -15.081 1.00 90.50 70 LEU A N 1
ATOM 515 C CA . LEU A 1 70 ? 6.543 11.422 -13.798 1.00 90.50 70 LEU A CA 1
ATOM 516 C C . LEU A 1 70 ? 6.242 10.280 -12.821 1.00 90.50 70 LEU A C 1
ATOM 518 O O . LEU A 1 70 ? 5.331 9.485 -13.047 1.00 90.50 70 LEU A O 1
ATOM 522 N N . GLU A 1 71 ? 7.004 10.199 -11.735 1.00 90.31 71 GLU A N 1
ATOM 523 C CA . GLU A 1 71 ? 6.794 9.230 -10.662 1.00 90.31 71 GLU A CA 1
ATOM 524 C C . GLU A 1 71 ? 6.053 9.896 -9.500 1.00 90.31 71 GLU A C 1
ATOM 526 O O . GLU A 1 71 ? 6.300 11.058 -9.159 1.00 90.31 71 GLU A O 1
ATOM 531 N N . MET A 1 72 ? 5.119 9.158 -8.898 1.00 90.56 72 MET A N 1
ATOM 532 C CA . MET A 1 72 ? 4.450 9.608 -7.679 1.00 90.56 72 MET A CA 1
ATOM 533 C C . MET A 1 72 ? 5.423 9.529 -6.504 1.00 90.56 72 MET A C 1
ATOM 535 O O . MET A 1 72 ? 6.191 8.574 -6.390 1.00 90.56 72 MET A O 1
ATOM 539 N N . GLY A 1 73 ? 5.376 10.529 -5.630 1.00 87.50 73 GLY A N 1
ATOM 540 C CA . GLY A 1 73 ? 6.068 10.518 -4.351 1.00 87.50 73 GLY A CA 1
ATOM 541 C C . GLY A 1 73 ? 5.320 9.707 -3.290 1.00 87.50 73 GLY A C 1
ATOM 542 O O . GLY A 1 73 ? 4.298 9.069 -3.551 1.00 87.50 73 GLY A O 1
ATOM 543 N N . ASN A 1 74 ? 5.829 9.762 -2.059 1.00 89.25 74 ASN A N 1
ATOM 544 C CA . ASN A 1 74 ? 5.348 8.938 -0.947 1.00 89.25 74 ASN A CA 1
ATOM 545 C C . ASN A 1 74 ? 4.138 9.527 -0.206 1.00 89.25 74 ASN A C 1
ATOM 547 O O . ASN A 1 74 ? 3.674 8.918 0.757 1.00 89.25 74 ASN A O 1
ATOM 551 N N . ALA A 1 75 ? 3.637 10.706 -0.592 1.00 89.62 75 ALA A N 1
ATOM 552 C CA . ALA A 1 75 ? 2.513 11.304 0.117 1.00 89.62 75 ALA A CA 1
ATOM 553 C C . ALA A 1 75 ? 1.230 10.498 -0.133 1.00 89.62 75 ALA A C 1
ATOM 555 O O . ALA A 1 75 ? 0.793 10.311 -1.274 1.00 89.62 75 ALA A O 1
ATOM 556 N N . ALA A 1 76 ? 0.609 10.053 0.954 1.00 91.56 76 ALA A N 1
ATOM 557 C CA . ALA A 1 76 ? -0.665 9.356 0.953 1.00 91.56 76 ALA A CA 1
ATOM 558 C C . ALA A 1 76 ? -1.652 10.056 1.892 1.00 91.56 76 ALA A C 1
ATOM 560 O O . ALA A 1 76 ? -1.266 10.736 2.841 1.00 91.56 76 ALA A O 1
ATOM 561 N N . GLN A 1 77 ? -2.934 9.921 1.575 1.00 89.94 77 GLN A N 1
ATOM 562 C CA . GLN A 1 77 ? -4.042 10.386 2.382 1.00 89.94 77 GLN A CA 1
ATOM 563 C C . GLN A 1 77 ? -4.683 9.190 3.078 1.00 89.94 77 GLN A C 1
ATOM 565 O O . GLN A 1 77 ? -5.176 8.271 2.419 1.00 89.94 77 GLN A O 1
ATOM 570 N N . THR A 1 78 ? -4.782 9.271 4.399 1.00 90.56 78 THR A N 1
ATOM 571 C CA . THR A 1 78 ? -5.568 8.335 5.192 1.00 90.56 78 THR A CA 1
ATOM 572 C C . THR A 1 78 ? -7.060 8.546 4.919 1.00 90.56 78 THR A C 1
ATOM 574 O O . THR A 1 78 ? -7.607 9.623 5.165 1.00 90.56 78 THR A O 1
ATOM 577 N N . ARG A 1 79 ? -7.744 7.513 4.427 1.00 87.44 79 ARG A N 1
ATOM 578 C CA . ARG A 1 79 ? -9.209 7.446 4.335 1.00 87.44 79 ARG A CA 1
ATOM 579 C C . ARG A 1 79 ? -9.740 6.488 5.384 1.00 87.44 79 ARG A C 1
ATOM 581 O O . ARG A 1 79 ? -9.193 5.404 5.542 1.00 87.44 79 ARG A O 1
ATOM 588 N N . GLN A 1 80 ? -10.777 6.908 6.095 1.00 87.88 80 GLN A N 1
ATOM 589 C CA . GLN A 1 80 ? -11.467 6.117 7.113 1.00 87.88 80 GLN A CA 1
ATOM 590 C C . GLN A 1 80 ? -12.861 5.749 6.596 1.00 87.88 80 GLN A C 1
ATOM 592 O O . GLN A 1 80 ? -13.426 6.515 5.809 1.00 87.88 80 GLN A O 1
ATOM 597 N N . PHE A 1 81 ? -13.373 4.593 7.019 1.00 76.19 81 PHE A N 1
ATOM 598 C CA . PHE A 1 81 ? -14.709 4.084 6.692 1.00 76.19 81 PHE A CA 1
ATOM 599 C C . PHE A 1 81 ? -15.551 3.913 7.956 1.00 76.19 81 PHE A C 1
ATOM 601 O O . PHE A 1 81 ? -14.947 3.662 9.029 1.00 76.19 81 PHE A O 1
#

Sequence (81 aa):
MAKKAGKSGDSAGGGRTSAAARAKAKQTSRKIEDLAEMVVDHAKKRKSPKMEIPIRALSNVKFNPKKAILEMGNAAQTRQF